Protein AF-Q4RJN2-F1 (afdb_monomer_lite)

Sequence (134 aa):
MLQTGDGAVCFSAAFLLAVVLTRRAPPAALLAAVLYVFAAMFRFPPVPPDQAARSNGAAGPDGVPVLMHDETLDRTTNGSGPVYKMAFAQPRRLDAGLRHRMRDKYGGEKVPTPQEAVEECLRHRLTTVFDVKG

Secondary structure (DSSP, 8-state):
---HHHHHHHHHHHHHHHHHHHSSHHHHHHHHHHHHHHHHHT-PPPPPHHHHTT---SB-TTS-B---SSSBSTTTSS--SBGGGS-TTTGGGSBSSTTSTTHHHHTTPBPPPHHHHHHHHHHTT----PPPP-

Structure (mmCIF, N/CA/C/O backbone):
data_AF-Q4RJN2-F1
#
_entry.id   AF-Q4RJN2-F1
#
loop_
_atom_site.group_PDB
_atom_site.id
_atom_site.type_symbol
_atom_site.label_atom_id
_atom_site.label_alt_id
_atom_site.label_comp_id
_atom_site.label_asym_id
_atom_site.label_entity_id
_atom_site.label_seq_id
_atom_site.pdbx_PDB_ins_code
_atom_site.Cartn_x
_atom_site.Cartn_y
_atom_site.Cartn_z
_atom_site.occupancy
_atom_site.B_iso_or_equiv
_atom_site.auth_seq_id
_atom_site.auth_comp_id
_atom_site.auth_asym_id
_atom_site.auth_atom_id
_atom_site.pdbx_PDB_model_num
ATOM 1 N N . MET A 1 1 ? 6.510 1.620 -20.134 1.00 41.22 1 MET A N 1
ATOM 2 C CA . MET A 1 1 ? 7.695 0.744 -20.008 1.00 41.22 1 MET A CA 1
ATOM 3 C C . MET A 1 1 ? 7.731 -0.141 -21.235 1.00 41.22 1 MET A C 1
ATOM 5 O O . MET A 1 1 ? 6.722 -0.785 -21.486 1.00 41.22 1 MET A O 1
ATOM 9 N N . LEU A 1 2 ? 8.816 -0.120 -22.019 1.00 38.81 2 LEU A N 1
ATOM 10 C CA . LEU A 1 2 ? 8.952 -1.024 -23.165 1.00 38.81 2 LEU A CA 1
ATOM 11 C C . LEU A 1 2 ? 8.852 -2.460 -22.647 1.00 38.81 2 LEU A C 1
ATOM 13 O O . LEU A 1 2 ? 9.637 -2.860 -21.782 1.00 38.81 2 LEU A O 1
ATOM 17 N N . GLN A 1 3 ? 7.859 -3.200 -23.138 1.00 40.81 3 GLN A N 1
ATOM 18 C CA . GLN A 1 3 ? 7.721 -4.623 -22.865 1.00 40.81 3 GLN A CA 1
ATOM 19 C C . GLN A 1 3 ? 9.029 -5.310 -23.277 1.00 40.81 3 GLN A C 1
ATOM 21 O O . GLN A 1 3 ? 9.728 -4.843 -24.173 1.00 40.81 3 GLN A O 1
ATOM 26 N N . THR A 1 4 ? 9.402 -6.404 -22.617 1.00 45.81 4 THR A N 1
ATOM 27 C CA . THR A 1 4 ? 10.705 -7.078 -22.778 1.00 45.81 4 THR A CA 1
ATOM 28 C C . THR A 1 4 ? 11.076 -7.378 -24.246 1.00 45.81 4 THR A C 1
ATOM 30 O O . THR A 1 4 ? 12.260 -7.462 -24.564 1.00 45.81 4 THR A O 1
ATOM 33 N N . GLY A 1 5 ? 10.085 -7.474 -25.145 1.00 51.38 5 GLY A N 1
ATOM 34 C CA . GLY A 1 5 ? 10.271 -7.553 -26.600 1.00 51.38 5 GLY A CA 1
ATOM 35 C C . GLY A 1 5 ? 10.447 -6.204 -27.316 1.00 51.38 5 GLY A C 1
ATOM 36 O O . GLY A 1 5 ? 11.285 -6.100 -28.208 1.00 51.38 5 GLY A O 1
ATOM 37 N N . ASP A 1 6 ? 9.739 -5.153 -26.901 1.00 56.28 6 ASP A N 1
ATOM 38 C CA . ASP A 1 6 ? 9.772 -3.832 -27.545 1.00 56.28 6 ASP A CA 1
ATOM 39 C C . ASP A 1 6 ? 11.155 -3.190 -27.446 1.00 56.28 6 ASP A C 1
ATOM 41 O O . ASP A 1 6 ? 11.629 -2.577 -28.399 1.00 56.28 6 ASP A O 1
ATOM 45 N N . GLY A 1 7 ? 11.837 -3.359 -26.305 1.00 57.62 7 GLY A N 1
ATOM 46 C CA . GLY A 1 7 ? 13.176 -2.806 -26.086 1.00 57.62 7 GLY A CA 1
ATOM 47 C C . GLY A 1 7 ? 14.164 -3.294 -27.135 1.00 57.62 7 GLY A C 1
ATOM 48 O O . GLY A 1 7 ? 14.785 -2.497 -27.835 1.00 57.62 7 GLY A O 1
ATOM 49 N N . ALA A 1 8 ? 14.263 -4.613 -27.288 1.00 59.81 8 ALA A N 1
ATOM 50 C CA . ALA A 1 8 ? 15.167 -5.240 -28.244 1.00 59.81 8 ALA A CA 1
ATOM 51 C C . ALA A 1 8 ? 14.841 -4.854 -29.698 1.00 59.81 8 ALA A C 1
ATOM 53 O O . ALA A 1 8 ? 15.758 -4.622 -30.488 1.00 59.81 8 ALA A O 1
ATOM 54 N N . VAL A 1 9 ? 13.554 -4.726 -30.043 1.00 67.31 9 VAL A N 1
ATOM 55 C CA . VAL A 1 9 ? 13.111 -4.320 -31.387 1.00 67.31 9 VAL A CA 1
ATOM 56 C C . VAL A 1 9 ? 13.462 -2.856 -31.666 1.00 67.31 9 VAL A C 1
ATOM 58 O O . VAL A 1 9 ? 14.026 -2.558 -32.718 1.00 67.31 9 VAL A O 1
ATOM 61 N N . CYS A 1 10 ? 13.225 -1.946 -30.716 1.00 64.31 10 CYS A N 1
ATOM 62 C CA . CYS A 1 10 ? 13.590 -0.535 -30.854 1.00 64.31 10 CYS A CA 1
ATOM 63 C C . CYS A 1 10 ? 15.108 -0.333 -30.974 1.00 64.31 10 CYS A C 1
ATOM 65 O O . CYS A 1 10 ? 15.554 0.456 -31.807 1.00 64.31 10 CYS A O 1
ATOM 67 N N . PHE A 1 11 ? 15.910 -1.075 -30.202 1.00 64.88 11 PHE A N 1
ATOM 68 C CA . PHE A 1 11 ? 17.372 -1.020 -30.311 1.00 64.88 11 PHE A CA 1
ATOM 69 C C . PHE A 1 11 ? 17.870 -1.580 -31.647 1.00 64.88 11 PHE A C 1
ATOM 71 O O . PHE A 1 11 ? 18.756 -0.990 -32.264 1.00 64.88 11 PHE A O 1
ATOM 78 N N . SER A 1 12 ? 17.261 -2.664 -32.132 1.00 68.06 12 SER A N 1
ATOM 79 C CA . SER A 1 12 ? 17.596 -3.253 -33.434 1.00 68.06 12 SER A CA 1
ATOM 80 C C . SER A 1 12 ? 17.255 -2.303 -34.587 1.00 68.06 12 SER A C 1
ATOM 82 O O . SER A 1 12 ? 18.066 -2.115 -35.492 1.00 68.06 12 SER A O 1
ATOM 84 N N . ALA A 1 13 ? 16.099 -1.635 -34.533 1.00 74.31 13 ALA A N 1
ATOM 85 C CA . ALA A 1 13 ? 15.696 -0.646 -35.531 1.00 74.31 13 ALA A CA 1
ATOM 86 C C . ALA A 1 13 ? 16.605 0.596 -35.524 1.00 74.31 13 ALA A C 1
ATOM 88 O O . ALA A 1 13 ? 17.021 1.055 -36.587 1.00 74.31 13 ALA A O 1
ATOM 89 N N . ALA A 1 14 ? 16.972 1.106 -34.342 1.00 71.88 14 ALA A N 1
ATOM 90 C CA . ALA A 1 14 ? 17.903 2.227 -34.211 1.00 71.88 14 ALA A CA 1
ATOM 91 C C . ALA A 1 14 ? 19.310 1.878 -34.731 1.00 71.88 14 ALA A C 1
ATOM 93 O 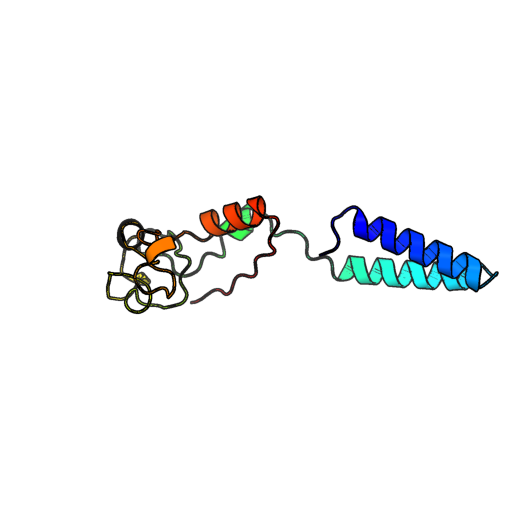O . ALA A 1 14 ? 19.942 2.696 -35.399 1.00 71.88 14 ALA A O 1
ATOM 94 N N . PHE A 1 15 ? 19.778 0.651 -34.484 1.00 67.31 15 PHE A N 1
ATOM 95 C CA . PHE A 1 15 ? 21.043 0.146 -35.016 1.00 67.31 15 PHE A CA 1
ATOM 96 C C . PHE A 1 15 ? 21.024 0.053 -36.547 1.00 67.31 15 PHE A C 1
ATOM 98 O O . PHE A 1 15 ? 21.932 0.567 -37.199 1.00 67.31 15 PHE A O 1
ATOM 105 N N . LEU A 1 16 ? 19.972 -0.528 -37.136 1.00 70.31 16 LEU A N 1
ATOM 106 C CA . LEU A 1 16 ? 19.830 -0.610 -38.593 1.00 70.31 16 LEU A CA 1
ATOM 107 C C . LEU A 1 16 ? 19.745 0.784 -39.235 1.00 70.31 16 LEU A C 1
ATOM 109 O O . LEU A 1 16 ? 20.413 1.029 -40.239 1.00 70.31 16 LEU A O 1
ATOM 113 N N . LEU A 1 17 ? 19.007 1.723 -38.632 1.00 71.19 17 LEU A N 1
ATOM 114 C CA . LEU A 1 17 ? 18.933 3.112 -39.096 1.00 71.19 17 LEU A CA 1
ATOM 115 C C . LEU A 1 17 ? 20.312 3.795 -39.055 1.00 71.19 17 LEU A C 1
ATOM 117 O O . LEU A 1 17 ? 20.710 4.448 -40.019 1.00 71.19 17 LEU A O 1
ATOM 121 N N . ALA A 1 18 ? 21.067 3.608 -37.969 1.00 64.44 18 ALA A N 1
ATOM 122 C CA . ALA A 1 18 ? 22.409 4.162 -37.821 1.00 64.44 18 ALA A CA 1
ATOM 123 C C . ALA A 1 18 ? 23.397 3.569 -38.841 1.00 64.44 18 ALA A C 1
ATOM 125 O O . ALA A 1 18 ? 24.200 4.312 -39.405 1.00 64.44 18 ALA A O 1
ATOM 126 N N . VAL A 1 19 ? 23.317 2.265 -39.134 1.00 65.00 19 VAL A N 1
ATOM 127 C CA . VAL A 1 19 ? 24.136 1.593 -40.163 1.00 65.00 19 VAL A CA 1
ATOM 128 C C . VAL A 1 19 ? 23.813 2.117 -41.567 1.00 65.00 19 VAL A C 1
ATOM 130 O O . VAL A 1 19 ? 24.731 2.412 -42.335 1.00 65.00 19 VAL A O 1
ATOM 133 N N . VAL A 1 20 ? 22.527 2.295 -41.890 1.00 70.94 20 VAL A N 1
ATOM 134 C CA . VAL A 1 20 ? 22.075 2.824 -43.189 1.00 70.94 20 VAL A CA 1
ATOM 135 C C . VAL A 1 20 ? 22.496 4.288 -43.382 1.00 70.94 20 VAL A C 1
ATOM 137 O O . VAL A 1 20 ? 22.946 4.656 -44.468 1.00 70.94 20 VAL A O 1
ATOM 140 N N . LEU A 1 21 ? 22.402 5.118 -42.336 1.00 64.44 21 LEU A N 1
ATOM 141 C CA . LEU A 1 21 ? 22.718 6.550 -42.409 1.00 64.44 21 LEU A CA 1
ATOM 142 C C . LEU A 1 21 ? 24.221 6.851 -42.421 1.00 64.44 21 LEU A C 1
ATOM 144 O O . LEU A 1 21 ? 24.653 7.774 -43.107 1.00 64.44 21 LEU A O 1
ATOM 148 N N . THR A 1 22 ? 25.036 6.097 -41.680 1.00 64.56 22 THR A N 1
ATOM 149 C CA . THR A 1 22 ? 26.461 6.436 -41.510 1.00 64.56 22 THR A CA 1
ATOM 150 C C . THR A 1 22 ? 27.371 5.865 -42.597 1.00 64.56 22 THR A C 1
ATOM 152 O O . THR A 1 22 ? 28.510 6.318 -42.718 1.00 64.56 22 THR A O 1
ATOM 155 N N . ARG A 1 23 ? 26.913 4.877 -43.388 1.00 61.19 23 ARG A N 1
ATOM 156 C CA . ARG A 1 23 ? 27.695 4.157 -44.426 1.00 61.19 23 ARG A CA 1
ATOM 157 C C . ARG A 1 23 ? 29.079 3.645 -43.965 1.00 61.19 23 ARG A C 1
ATOM 159 O O . ARG A 1 23 ? 29.892 3.230 -44.789 1.00 61.19 23 ARG A O 1
ATOM 166 N N . ARG A 1 24 ? 29.363 3.657 -42.657 1.00 60.12 24 ARG A N 1
ATOM 167 C CA . ARG A 1 24 ? 30.593 3.192 -42.006 1.00 60.12 24 ARG A CA 1
ATOM 168 C C . ARG A 1 24 ? 30.209 2.551 -40.674 1.00 60.12 24 ARG A C 1
ATOM 170 O O . ARG A 1 24 ? 29.739 3.223 -39.765 1.00 60.12 24 ARG A O 1
ATOM 177 N N . ALA A 1 25 ? 30.441 1.244 -40.574 1.00 58.03 25 ALA A N 1
ATOM 178 C CA . ALA A 1 25 ? 30.012 0.385 -39.469 1.00 58.03 25 ALA A CA 1
ATOM 179 C C . ALA A 1 25 ? 30.542 0.721 -38.047 1.00 58.03 25 ALA A C 1
ATOM 181 O O . ALA A 1 25 ? 29.787 0.507 -37.096 1.00 58.03 25 ALA A O 1
ATOM 182 N 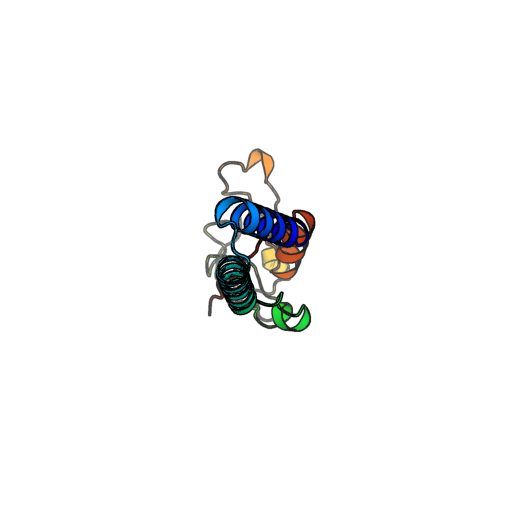N . PRO A 1 26 ? 31.779 1.229 -37.829 1.00 65.62 26 PRO A N 1
ATOM 183 C CA . PRO A 1 26 ? 32.335 1.286 -36.472 1.00 65.62 26 PRO A CA 1
ATOM 184 C C . PRO A 1 26 ? 31.679 2.290 -35.494 1.00 65.62 26 PRO A C 1
ATOM 186 O O . PRO A 1 26 ? 31.432 1.898 -34.353 1.00 65.62 26 PRO A O 1
ATOM 189 N N . PRO A 1 27 ? 31.339 3.546 -35.863 1.00 65.44 27 PRO A N 1
ATOM 190 C CA . PRO A 1 27 ? 30.751 4.492 -34.906 1.00 65.44 27 PRO A CA 1
ATOM 191 C C . PRO A 1 27 ? 29.295 4.164 -34.531 1.00 65.44 27 PRO A C 1
ATOM 193 O O . PRO A 1 27 ? 28.890 4.405 -33.396 1.00 65.44 27 PRO A O 1
ATOM 196 N N . ALA A 1 28 ? 28.517 3.569 -35.442 1.00 61.66 28 ALA A N 1
ATOM 197 C CA . ALA A 1 28 ? 27.138 3.154 -35.170 1.00 61.66 28 ALA A CA 1
ATOM 198 C C . ALA A 1 28 ? 27.072 1.981 -34.174 1.00 61.66 28 ALA A C 1
ATOM 200 O O . ALA A 1 28 ? 26.234 1.976 -33.271 1.00 61.66 28 ALA A O 1
ATOM 201 N N . ALA A 1 29 ? 27.994 1.021 -34.299 1.00 69.56 29 ALA A N 1
ATOM 202 C CA . ALA A 1 29 ? 28.112 -0.093 -33.363 1.00 69.56 29 ALA A CA 1
ATOM 203 C C . ALA A 1 29 ? 28.523 0.372 -31.960 1.00 69.56 29 ALA A C 1
ATOM 205 O O . ALA A 1 29 ? 27.964 -0.103 -30.973 1.00 69.56 29 ALA A O 1
ATOM 206 N N . LEU A 1 30 ? 29.440 1.344 -31.869 1.00 78.88 30 LEU A N 1
ATOM 207 C CA . LEU A 1 30 ? 29.857 1.911 -30.588 1.00 78.88 30 LEU A CA 1
ATOM 208 C C . LEU A 1 30 ? 28.701 2.637 -29.884 1.00 78.88 30 LEU A C 1
ATOM 210 O O . LEU A 1 30 ? 28.475 2.415 -28.698 1.00 78.88 30 LEU A O 1
ATOM 214 N N . LEU A 1 31 ? 27.928 3.452 -30.611 1.00 77.50 31 LEU A N 1
ATOM 215 C CA . LEU A 1 31 ? 26.776 4.158 -30.044 1.00 77.50 31 LEU A CA 1
ATOM 216 C C . LEU A 1 31 ? 25.697 3.184 -29.543 1.00 77.50 31 LEU A C 1
ATOM 218 O O . LEU A 1 31 ? 25.188 3.348 -28.436 1.00 77.50 31 LEU A O 1
ATOM 222 N N . ALA A 1 32 ? 25.378 2.149 -30.325 1.00 74.12 32 ALA A N 1
ATOM 223 C CA . ALA A 1 32 ? 24.412 1.128 -29.922 1.00 74.12 32 ALA A CA 1
ATOM 224 C C . ALA A 1 32 ? 24.888 0.339 -28.691 1.00 74.12 32 ALA A C 1
ATOM 226 O O . ALA A 1 32 ? 24.099 0.107 -27.776 1.00 74.12 32 ALA A O 1
ATOM 227 N N . ALA A 1 33 ? 26.177 -0.012 -28.627 1.00 78.81 33 ALA A N 1
ATOM 228 C CA . ALA A 1 33 ? 26.762 -0.676 -27.465 1.00 78.81 33 ALA A CA 1
ATOM 229 C C . ALA A 1 33 ? 26.680 0.201 -26.204 1.00 78.81 33 ALA A C 1
ATOM 231 O O . ALA A 1 33 ? 26.263 -0.281 -25.152 1.00 78.81 33 ALA A O 1
ATOM 232 N N . VAL A 1 34 ? 27.000 1.496 -26.311 1.00 82.56 34 VAL A N 1
ATOM 233 C CA . VAL A 1 34 ? 26.912 2.446 -25.188 1.00 82.56 34 VAL A CA 1
ATOM 234 C C . VAL A 1 34 ? 25.472 2.594 -24.697 1.00 82.56 34 VAL A C 1
ATOM 236 O O . VAL A 1 34 ? 25.228 2.505 -23.495 1.00 82.56 34 VAL A O 1
ATOM 239 N N . LEU A 1 35 ? 24.504 2.757 -25.604 1.00 79.62 35 LEU A N 1
ATOM 240 C CA . LEU A 1 35 ? 23.087 2.861 -25.240 1.00 79.62 35 LEU A CA 1
ATOM 241 C C . LEU A 1 35 ? 22.559 1.575 -24.592 1.00 79.62 35 LEU A C 1
ATOM 243 O O . LEU A 1 35 ? 21.775 1.642 -23.646 1.00 79.62 35 LEU A O 1
ATOM 247 N N . TYR A 1 36 ? 23.011 0.411 -25.060 1.00 78.94 36 TYR A N 1
ATOM 248 C CA . TYR A 1 36 ? 22.619 -0.877 -24.496 1.00 78.94 36 TYR A CA 1
ATOM 249 C C . TYR A 1 36 ? 23.186 -1.084 -23.086 1.00 78.94 36 TYR A C 1
ATOM 251 O O . TYR A 1 36 ? 22.454 -1.489 -22.183 1.00 78.94 36 TYR A O 1
ATOM 259 N N . VAL A 1 37 ? 24.465 -0.756 -22.871 1.00 80.25 37 VAL A N 1
ATOM 260 C CA . VAL A 1 37 ? 25.107 -0.809 -21.545 1.00 80.25 37 VAL A CA 1
ATOM 261 C C . VAL A 1 37 ? 24.451 0.183 -20.588 1.00 80.25 37 VAL A C 1
ATOM 263 O O . VAL A 1 37 ? 24.146 -0.177 -19.455 1.00 80.25 37 VAL A O 1
ATOM 266 N N . PHE A 1 38 ? 24.160 1.400 -21.051 1.00 78.69 38 PHE A N 1
ATOM 267 C CA . PHE A 1 38 ? 23.451 2.404 -20.262 1.00 78.69 38 PHE A CA 1
ATOM 268 C C . PHE A 1 38 ? 22.069 1.894 -19.833 1.00 78.69 38 PHE A C 1
ATOM 270 O O . PHE A 1 38 ? 21.758 1.881 -18.646 1.00 78.69 38 PHE A O 1
ATOM 277 N N . ALA A 1 39 ? 21.265 1.371 -20.763 1.00 74.88 39 ALA A N 1
ATOM 278 C CA . ALA A 1 39 ? 19.957 0.803 -20.439 1.00 74.88 39 ALA A CA 1
ATOM 279 C C . ALA A 1 39 ? 20.050 -0.410 -19.496 1.00 74.88 39 ALA A C 1
ATOM 281 O O . ALA A 1 39 ? 19.200 -0.571 -18.625 1.00 74.88 39 ALA A O 1
ATOM 282 N N . ALA A 1 40 ? 21.081 -1.249 -19.639 1.00 74.38 40 ALA A N 1
ATOM 283 C CA . ALA A 1 40 ? 21.326 -2.378 -18.747 1.00 74.38 40 ALA A CA 1
ATOM 284 C C . ALA A 1 40 ? 21.739 -1.939 -17.332 1.00 74.38 40 ALA A C 1
ATOM 286 O O . ALA A 1 40 ? 21.333 -2.579 -16.369 1.00 74.38 40 ALA A O 1
ATOM 287 N N . MET A 1 41 ? 22.486 -0.841 -17.195 1.00 75.50 41 MET A N 1
ATOM 288 C CA . MET A 1 41 ? 22.910 -0.304 -15.898 1.00 75.50 41 MET A CA 1
ATOM 289 C C . MET A 1 41 ? 21.735 0.258 -15.083 1.00 75.50 41 MET A C 1
ATOM 291 O O . MET A 1 41 ? 21.719 0.130 -13.864 1.00 75.50 41 MET A O 1
ATOM 295 N N . PHE A 1 42 ? 20.723 0.823 -15.750 1.00 69.31 42 PHE A N 1
ATOM 296 C CA . PHE A 1 42 ? 19.488 1.303 -15.111 1.00 69.31 42 PHE A CA 1
ATOM 297 C C . PHE A 1 42 ? 18.369 0.249 -15.071 1.00 69.31 42 PHE A C 1
ATOM 299 O O . PHE A 1 42 ? 17.212 0.577 -14.789 1.00 69.31 42 PHE A O 1
ATOM 306 N N . ARG A 1 43 ? 18.679 -1.031 -15.333 1.00 61.75 43 ARG A N 1
ATOM 307 C CA . ARG A 1 43 ? 17.737 -2.123 -15.069 1.00 61.75 43 ARG A CA 1
ATOM 308 C C . ARG A 1 43 ? 17.705 -2.401 -13.576 1.00 61.75 43 ARG A C 1
ATOM 310 O O . ARG A 1 43 ? 18.571 -3.082 -13.039 1.00 61.75 43 ARG A O 1
ATOM 317 N N . PHE A 1 44 ? 16.652 -1.932 -12.926 1.00 55.62 44 PHE A N 1
ATOM 318 C CA . PHE A 1 44 ? 16.294 -2.436 -11.612 1.00 55.62 44 PHE A CA 1
ATOM 319 C C . PHE A 1 44 ? 15.789 -3.877 -11.776 1.00 55.62 44 PHE A C 1
ATOM 321 O O . PHE A 1 44 ? 14.823 -4.088 -12.520 1.00 55.62 44 PHE A O 1
ATOM 328 N N . PRO A 1 45 ? 16.440 -4.883 -11.160 1.00 59.31 45 PRO A N 1
ATOM 329 C CA . PRO A 1 45 ? 15.876 -6.221 -11.127 1.00 59.31 45 PRO A CA 1
ATOM 330 C C . PRO A 1 45 ? 14.504 -6.147 -10.440 1.00 59.31 45 PRO A C 1
ATOM 332 O O . PRO A 1 45 ? 14.352 -5.388 -9.478 1.00 59.31 45 PRO A O 1
ATOM 335 N N . PRO A 1 46 ? 13.491 -6.887 -10.926 1.00 56.81 46 PRO A N 1
ATOM 336 C CA . PRO A 1 46 ? 12.226 -6.978 -10.213 1.00 56.81 46 PRO A CA 1
ATOM 337 C C . PRO A 1 46 ? 12.516 -7.466 -8.792 1.00 56.81 46 PRO A C 1
ATOM 339 O O . PRO A 1 46 ? 13.263 -8.430 -8.610 1.00 56.81 46 PRO A O 1
ATOM 342 N N . VAL A 1 47 ? 11.981 -6.752 -7.798 1.00 55.53 47 VAL A N 1
ATOM 343 C CA . VAL A 1 47 ? 12.215 -7.057 -6.383 1.00 55.53 47 VAL A CA 1
ATOM 344 C C . VAL A 1 47 ? 11.831 -8.519 -6.134 1.00 55.53 47 VAL A C 1
ATOM 346 O O . VAL A 1 47 ? 10.719 -8.913 -6.502 1.00 55.53 47 VAL A O 1
ATOM 349 N N . PRO A 1 48 ? 12.728 -9.332 -5.546 1.00 58.56 48 PRO A N 1
ATOM 350 C CA . PRO A 1 48 ? 12.425 -10.712 -5.206 1.00 58.56 48 PRO A CA 1
ATOM 351 C C . PRO A 1 48 ? 11.143 -10.799 -4.356 1.00 58.56 48 PRO A C 1
ATOM 353 O O . PRO A 1 48 ? 10.966 -9.986 -3.441 1.00 58.56 48 PRO A O 1
ATOM 356 N N . PRO A 1 49 ? 10.225 -11.742 -4.638 1.00 52.44 49 PRO A N 1
ATOM 357 C CA . PRO A 1 49 ? 8.928 -11.816 -3.957 1.00 52.44 49 PRO A CA 1
ATOM 358 C C . PRO A 1 49 ? 9.050 -11.994 -2.433 1.00 52.44 49 PRO A C 1
ATOM 360 O O . PRO A 1 49 ? 8.190 -11.540 -1.682 1.00 52.44 49 PRO A O 1
ATOM 363 N N . ASP A 1 50 ? 10.148 -12.581 -1.959 1.00 51.34 50 ASP A N 1
ATOM 364 C CA . ASP A 1 50 ? 10.500 -12.721 -0.545 1.00 51.34 50 ASP A CA 1
ATOM 365 C C . ASP A 1 50 ? 10.937 -11.400 0.118 1.00 51.34 50 ASP A C 1
ATOM 367 O O . ASP A 1 50 ? 10.710 -11.206 1.315 1.00 51.34 50 ASP A O 1
ATOM 371 N N . GLN A 1 51 ? 11.526 -10.468 -0.639 1.00 48.31 51 GLN A N 1
ATOM 372 C CA . GLN A 1 51 ? 11.892 -9.132 -0.152 1.00 48.31 51 GLN A CA 1
ATOM 373 C C . GLN A 1 51 ? 10.716 -8.155 -0.190 1.00 48.31 51 GLN A C 1
ATOM 375 O O . GLN A 1 51 ? 10.559 -7.370 0.745 1.00 48.31 51 GLN A O 1
ATOM 380 N N . ALA A 1 52 ? 9.854 -8.245 -1.208 1.00 49.16 52 ALA A N 1
ATOM 381 C CA . ALA A 1 52 ? 8.639 -7.430 -1.301 1.00 49.16 52 ALA A CA 1
ATOM 382 C C . ALA A 1 52 ? 7.684 -7.670 -0.115 1.00 49.16 52 ALA A C 1
ATOM 384 O O . ALA A 1 52 ? 6.996 -6.756 0.330 1.00 49.16 52 ALA A O 1
ATOM 385 N N . ALA A 1 53 ? 7.683 -8.883 0.447 1.00 47.00 53 ALA A N 1
ATOM 386 C CA . ALA A 1 53 ? 6.893 -9.219 1.628 1.00 47.00 53 ALA A CA 1
ATOM 387 C C . ALA A 1 53 ? 7.475 -8.674 2.951 1.00 47.00 53 ALA A C 1
ATOM 389 O O . ALA A 1 53 ? 6.747 -8.577 3.941 1.00 47.00 53 ALA A O 1
ATOM 390 N N . ARG A 1 54 ? 8.771 -8.326 2.999 1.00 47.25 54 ARG A N 1
ATOM 391 C CA . ARG A 1 54 ? 9.462 -7.875 4.223 1.00 47.25 54 ARG A CA 1
ATOM 392 C C . ARG A 1 54 ? 9.434 -6.361 4.430 1.00 47.25 54 ARG A C 1
ATOM 394 O O . ARG A 1 54 ? 9.514 -5.924 5.572 1.00 47.25 54 ARG A O 1
ATOM 401 N N . SER A 1 55 ? 9.302 -5.556 3.375 1.00 44.62 55 SER A N 1
ATOM 402 C CA . SER A 1 55 ? 9.330 -4.078 3.437 1.00 44.62 55 SER A CA 1
ATOM 403 C C . SER A 1 55 ? 8.015 -3.440 3.907 1.00 44.62 55 SER A C 1
ATOM 405 O O . SER A 1 55 ? 7.673 -2.318 3.543 1.00 44.62 55 SER A O 1
ATOM 407 N N . ASN A 1 56 ? 7.232 -4.188 4.665 1.00 50.88 56 ASN A N 1
ATOM 408 C CA . ASN A 1 56 ? 5.818 -3.963 4.854 1.00 50.88 56 ASN A CA 1
ATOM 409 C C . ASN A 1 56 ? 5.582 -3.052 6.076 1.00 50.88 56 ASN A C 1
ATOM 411 O O . ASN A 1 56 ? 5.540 -3.508 7.216 1.00 50.88 56 ASN A O 1
ATOM 415 N N . GLY A 1 57 ? 5.506 -1.743 5.809 1.00 51.47 57 GLY A N 1
ATOM 416 C CA . GLY A 1 57 ? 5.230 -0.682 6.784 1.00 51.47 57 GLY A CA 1
ATOM 417 C C . GLY A 1 57 ? 3.790 -0.687 7.311 1.00 51.47 57 GLY A C 1
ATOM 418 O O . GLY A 1 57 ? 2.875 -1.186 6.657 1.00 51.47 57 GLY A O 1
ATOM 419 N N . ALA A 1 58 ? 3.636 -0.130 8.518 1.00 51.88 58 ALA A N 1
ATOM 420 C CA . ALA A 1 58 ? 2.437 -0.124 9.363 1.00 51.88 58 ALA A CA 1
ATOM 421 C C . ALA A 1 58 ? 1.841 -1.521 9.618 1.00 51.88 58 ALA A C 1
ATOM 423 O O . ALA A 1 58 ? 0.723 -1.838 9.210 1.00 51.88 58 ALA A O 1
ATOM 424 N N . ALA A 1 59 ? 2.605 -2.359 10.319 1.00 53.59 59 ALA A N 1
ATOM 425 C CA . ALA A 1 59 ? 2.097 -3.599 10.882 1.00 53.59 59 ALA A CA 1
ATOM 426 C C . ALA A 1 59 ? 1.199 -3.279 12.091 1.00 53.59 59 ALA A C 1
ATOM 428 O O . ALA A 1 59 ? 1.616 -2.560 13.003 1.00 53.59 59 ALA A O 1
ATOM 429 N N . GLY A 1 60 ? -0.027 -3.805 12.112 1.00 56.25 60 GLY A N 1
ATOM 430 C CA . GLY A 1 60 ? -0.818 -3.864 13.344 1.00 56.25 60 GLY A CA 1
ATOM 431 C C . GLY A 1 60 ? -0.122 -4.729 14.412 1.00 56.25 60 GLY A C 1
ATOM 432 O O . GLY A 1 60 ? 0.929 -5.319 14.149 1.00 56.25 60 GLY A O 1
ATOM 433 N N . PRO A 1 61 ? -0.694 -4.884 15.620 1.00 61.41 61 PRO A N 1
ATOM 434 C CA . PRO A 1 61 ? -0.148 -5.751 16.673 1.00 61.41 61 PRO A CA 1
ATOM 435 C C . PRO A 1 61 ? 0.079 -7.207 16.229 1.00 61.41 61 PRO A C 1
ATOM 437 O O . PRO A 1 61 ? 0.851 -7.931 16.849 1.00 61.41 61 PRO A O 1
ATOM 440 N N . ASP A 1 62 ? -0.609 -7.639 15.170 1.00 74.19 62 ASP A N 1
ATOM 441 C CA . ASP A 1 62 ? -0.528 -8.954 14.535 1.00 74.19 62 ASP A CA 1
ATOM 442 C C . ASP A 1 62 ? 0.549 -9.055 13.437 1.00 74.19 62 ASP A C 1
ATOM 444 O O . ASP A 1 62 ? 0.697 -10.107 12.818 1.00 74.19 62 ASP A O 1
ATOM 448 N N . GLY A 1 63 ? 1.323 -7.991 13.195 1.00 75.56 63 GLY A N 1
ATOM 449 C CA . GLY A 1 63 ? 2.416 -7.984 12.221 1.00 75.56 63 GLY A CA 1
ATOM 450 C C . GLY A 1 63 ? 1.952 -7.948 10.762 1.00 75.56 63 GLY A C 1
ATOM 451 O O . GLY A 1 63 ? 2.780 -8.061 9.858 1.00 75.56 63 GLY A O 1
ATOM 452 N N . VAL A 1 64 ? 0.648 -7.786 10.517 1.00 83.12 64 VAL A N 1
ATOM 453 C CA . VAL A 1 64 ? 0.096 -7.716 9.165 1.00 83.12 64 VAL A CA 1
ATOM 454 C C . VAL A 1 64 ? 0.107 -6.260 8.690 1.00 83.12 64 VAL A C 1
ATOM 456 O O . VAL A 1 64 ? -0.500 -5.402 9.337 1.00 83.12 64 VAL A O 1
ATOM 459 N N . PRO A 1 65 ? 0.787 -5.959 7.576 1.00 84.81 65 PRO A N 1
ATOM 460 C CA . PRO A 1 65 ? 0.876 -4.613 7.030 1.00 84.81 65 PRO A CA 1
ATOM 461 C C . PRO A 1 65 ? -0.410 -4.174 6.344 1.00 84.81 65 PRO A C 1
ATOM 463 O O . PRO A 1 65 ? -1.102 -4.962 5.689 1.00 84.81 65 PRO A O 1
ATOM 466 N N . VAL A 1 66 ? -0.676 -2.877 6.427 1.00 88.69 66 VAL A N 1
ATOM 467 C CA . VAL A 1 66 ? -1.863 -2.252 5.849 1.00 88.69 66 VAL A CA 1
ATOM 468 C C . VAL A 1 66 ? -1.444 -1.260 4.778 1.00 88.69 66 VAL A C 1
ATOM 470 O O . VAL A 1 66 ? -0.633 -0.373 5.032 1.00 88.69 66 VAL A O 1
ATOM 473 N N . LEU A 1 67 ? -2.014 -1.372 3.575 1.00 91.12 67 LEU A N 1
ATOM 474 C CA . LEU A 1 67 ? -1.787 -0.371 2.539 1.00 91.12 67 LEU A CA 1
ATOM 475 C C . LEU A 1 67 ? -2.701 0.831 2.796 1.00 91.12 67 LEU A C 1
ATOM 477 O O . LEU A 1 67 ? -3.858 0.862 2.375 1.00 91.12 67 LEU A O 1
ATOM 481 N N . MET A 1 68 ? -2.171 1.825 3.503 1.00 89.31 68 MET A N 1
ATOM 482 C CA . MET A 1 68 ? -2.898 3.039 3.847 1.00 89.31 68 MET A CA 1
ATOM 483 C C . MET A 1 68 ? -1.970 4.248 3.861 1.00 89.31 68 MET A C 1
ATOM 485 O O . MET A 1 68 ? -0.822 4.166 4.284 1.00 89.31 68 MET A O 1
ATOM 489 N N . HIS A 1 69 ? -2.478 5.386 3.389 1.00 89.75 69 HIS A N 1
ATOM 490 C CA . HIS A 1 69 ? -1.712 6.626 3.433 1.00 89.75 69 HIS A CA 1
ATOM 491 C C . HIS A 1 69 ? -1.703 7.239 4.837 1.00 89.75 69 HIS A C 1
ATOM 493 O O . HIS A 1 69 ? -0.670 7.715 5.288 1.00 89.75 69 HIS A O 1
ATOM 499 N N . ASP A 1 70 ? -2.840 7.299 5.515 1.00 90.69 70 ASP A N 1
ATOM 500 C CA . ASP A 1 70 ? -2.927 7.992 6.799 1.00 90.69 70 ASP A CA 1
ATOM 501 C C . ASP A 1 70 ? -2.588 7.053 7.955 1.00 90.69 70 ASP A C 1
ATOM 503 O O . ASP A 1 70 ? -2.823 5.850 7.880 1.00 90.69 70 ASP A O 1
ATOM 507 N N . GLU A 1 71 ? -2.098 7.618 9.056 1.00 89.81 71 GLU A N 1
ATOM 508 C CA . GLU A 1 71 ? -1.880 6.872 10.301 1.00 89.81 71 GLU A CA 1
ATOM 509 C C . GLU A 1 71 ? -3.194 6.486 10.992 1.00 89.81 71 GLU A C 1
ATOM 511 O O . GLU A 1 71 ? -3.210 5.610 11.862 1.00 89.81 71 GLU A O 1
ATOM 516 N N . THR A 1 72 ? -4.300 7.142 10.624 1.00 92.81 72 THR A N 1
ATOM 517 C CA . THR A 1 72 ? -5.629 6.895 11.178 1.00 92.81 72 THR A CA 1
ATOM 518 C C . THR A 1 72 ? -6.652 6.546 10.103 1.00 92.81 72 THR A C 1
ATOM 520 O O . THR A 1 72 ? -6.523 6.876 8.923 1.00 92.81 72 THR A O 1
ATOM 523 N N . LEU A 1 73 ? -7.712 5.870 10.536 1.00 93.06 73 LEU A N 1
ATOM 524 C CA . LEU A 1 73 ? -8.792 5.388 9.677 1.00 93.06 73 LEU A CA 1
ATOM 525 C C . LEU A 1 73 ? -9.765 6.492 9.231 1.00 93.06 73 LEU A C 1
ATOM 527 O O . LEU A 1 73 ? -10.536 6.303 8.285 1.00 93.06 73 LEU A O 1
ATOM 531 N N . ASP A 1 74 ? -9.712 7.646 9.895 1.00 94.00 74 ASP A N 1
ATOM 532 C CA . ASP A 1 74 ? -10.763 8.656 9.880 1.00 94.00 74 ASP A CA 1
ATOM 533 C C . ASP A 1 74 ? -11.009 9.267 8.504 1.00 94.00 74 ASP A C 1
ATOM 535 O O . ASP A 1 74 ? -12.155 9.529 8.168 1.00 94.00 74 ASP A O 1
ATOM 539 N N . ARG A 1 75 ? -9.983 9.534 7.687 1.00 92.50 75 ARG A N 1
ATOM 540 C CA . ARG A 1 75 ? -10.188 10.294 6.438 1.00 92.50 75 ARG A CA 1
ATOM 541 C C . ARG A 1 75 ? -10.827 9.475 5.323 1.00 92.50 75 ARG A C 1
ATOM 543 O O . ARG A 1 75 ? -11.550 10.042 4.506 1.00 92.50 75 ARG A O 1
ATOM 550 N N . THR A 1 76 ? -10.528 8.183 5.240 1.00 92.50 76 THR A N 1
ATOM 551 C CA . THR A 1 76 ? -10.854 7.355 4.064 1.00 92.50 76 THR A CA 1
ATOM 552 C C . THR A 1 76 ? -11.872 6.267 4.358 1.00 92.50 76 THR A C 1
ATOM 554 O O . THR A 1 76 ? -12.531 5.813 3.429 1.00 92.50 76 THR A O 1
ATOM 557 N N . THR A 1 77 ? -12.063 5.902 5.626 1.00 94.12 77 THR A N 1
ATOM 558 C CA . THR A 1 77 ? -12.938 4.789 5.999 1.00 94.12 77 THR A CA 1
ATOM 559 C C . THR A 1 77 ? -14.157 5.231 6.814 1.00 94.12 77 THR A C 1
ATOM 561 O O . THR A 1 77 ? -14.361 6.415 7.110 1.00 94.12 77 THR A O 1
ATOM 564 N N . ASN A 1 78 ? -14.994 4.263 7.181 1.00 93.62 78 ASN A N 1
ATOM 565 C CA . ASN A 1 78 ? -16.059 4.413 8.172 1.00 93.62 78 ASN A CA 1
ATOM 566 C C . ASN A 1 78 ? -15.615 4.118 9.618 1.00 93.62 78 ASN A C 1
ATOM 568 O O . ASN A 1 78 ? -16.456 4.123 10.514 1.00 93.62 78 ASN A O 1
ATOM 572 N N . GLY A 1 79 ? -14.327 3.854 9.850 1.00 92.81 79 GLY A N 1
ATOM 573 C CA . GLY A 1 79 ? -13.737 3.720 11.181 1.00 92.81 79 GLY A CA 1
ATOM 574 C C . GLY A 1 79 ? -13.008 4.985 11.637 1.00 92.81 79 GLY A C 1
ATOM 575 O O . GLY A 1 79 ? -12.880 5.956 10.891 1.00 92.81 79 GLY A O 1
ATOM 576 N N . SER A 1 80 ? -12.497 4.937 12.866 1.00 94.19 80 SER A N 1
ATOM 577 C CA . SER A 1 80 ? -11.749 6.028 13.495 1.00 94.19 80 SER A CA 1
ATOM 578 C C . SER A 1 80 ? -10.586 5.500 14.319 1.00 94.19 80 SER A C 1
ATOM 580 O O . SER A 1 80 ? -10.663 4.406 14.880 1.00 94.19 80 SER A O 1
ATOM 582 N N . GLY A 1 81 ? -9.538 6.313 14.444 1.00 93.06 81 GLY A N 1
ATOM 583 C CA . GLY A 1 81 ? -8.400 6.031 15.312 1.00 93.06 81 GLY A CA 1
ATOM 584 C C . GLY A 1 81 ? -7.180 5.440 14.596 1.00 93.06 81 GLY A C 1
ATOM 585 O O . GLY A 1 81 ? -7.214 5.201 13.386 1.00 93.06 81 GLY A O 1
ATOM 586 N N . PRO A 1 82 ? -6.075 5.256 15.340 1.00 91.00 82 PRO A N 1
ATOM 587 C CA . PRO A 1 82 ? -4.776 4.896 14.782 1.00 91.00 82 PRO A CA 1
ATOM 588 C C . PRO A 1 82 ? -4.710 3.439 14.319 1.00 91.00 82 PRO A C 1
ATOM 590 O O . PRO A 1 82 ? -5.006 2.522 15.087 1.00 91.00 82 PRO A O 1
ATOM 593 N N . VAL A 1 83 ? -4.227 3.232 13.093 1.00 89.25 83 VAL A N 1
ATOM 594 C CA . VAL A 1 83 ? -4.103 1.913 12.453 1.00 89.25 83 VAL A CA 1
ATOM 595 C C . VAL A 1 83 ? -3.136 1.011 13.222 1.00 89.25 83 VAL A C 1
ATOM 597 O O . VAL A 1 83 ? -3.450 -0.148 13.476 1.00 89.25 83 VAL A O 1
ATOM 600 N N . TYR A 1 84 ? -2.006 1.551 13.693 1.00 84.94 84 TYR A N 1
ATOM 601 C CA . TYR A 1 84 ? -0.969 0.787 14.406 1.00 84.94 84 TYR A CA 1
ATOM 602 C C . TYR A 1 84 ? -1.431 0.190 15.749 1.00 84.94 84 TYR A C 1
ATOM 604 O O . TYR A 1 84 ? -0.758 -0.673 16.308 1.00 84.94 84 TYR A O 1
ATOM 612 N N . LYS A 1 85 ? -2.572 0.637 16.297 1.00 87.19 85 LYS A N 1
ATOM 613 C CA . LYS A 1 85 ? -3.147 0.081 17.536 1.00 87.19 85 LYS A CA 1
ATOM 614 C C . LYS A 1 85 ? -4.159 -1.039 17.284 1.00 87.19 85 LYS A C 1
ATOM 616 O O . LYS A 1 85 ? -4.695 -1.583 18.247 1.00 87.19 85 LYS A O 1
ATOM 621 N N . MET A 1 86 ? -4.454 -1.367 16.027 1.00 85.81 86 MET A N 1
ATOM 622 C CA . MET A 1 86 ? -5.517 -2.298 15.652 1.00 85.81 86 MET A CA 1
ATOM 623 C C . MET A 1 86 ? -4.955 -3.532 14.954 1.00 85.81 86 MET A C 1
ATOM 625 O O . MET A 1 86 ? -4.088 -3.421 14.094 1.00 85.81 86 MET A O 1
ATOM 629 N N . ALA A 1 87 ? -5.480 -4.712 15.290 1.00 89.12 87 ALA A N 1
ATOM 630 C CA . ALA A 1 87 ? -5.223 -5.922 14.509 1.00 89.12 87 ALA A CA 1
ATOM 631 C C . ALA A 1 87 ? -5.842 -5.775 13.113 1.00 89.12 87 ALA A C 1
ATOM 633 O O . ALA A 1 87 ? -6.952 -5.248 12.995 1.00 89.12 87 ALA A O 1
ATOM 634 N N . PHE A 1 88 ? -5.187 -6.285 12.070 1.00 88.56 88 PHE A N 1
ATOM 635 C CA . PHE A 1 88 ? -5.603 -6.108 10.674 1.00 88.56 88 PHE A CA 1
ATOM 636 C C . PHE A 1 88 ? -7.039 -6.575 10.387 1.00 88.56 88 PHE A C 1
ATOM 638 O O . PHE A 1 88 ? -7.747 -5.992 9.560 1.00 88.56 88 PHE A O 1
ATOM 645 N N . ALA A 1 89 ? -7.524 -7.573 11.129 1.00 89.38 89 ALA A N 1
ATOM 646 C CA . ALA 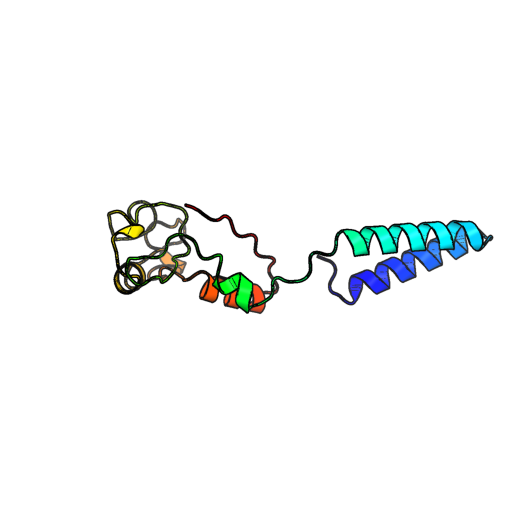A 1 89 ? -8.908 -8.036 11.048 1.00 89.38 89 ALA A CA 1
ATOM 647 C C . ALA A 1 89 ? -9.954 -6.927 11.299 1.00 89.38 89 ALA A C 1
ATOM 649 O O . ALA A 1 89 ? -11.096 -7.071 10.860 1.00 89.38 89 ALA A O 1
ATOM 650 N N . GLN A 1 90 ? -9.589 -5.846 12.000 1.00 90.81 90 GLN A N 1
ATOM 651 C CA . GLN A 1 90 ? -10.458 -4.694 12.245 1.00 90.81 90 GLN A CA 1
ATOM 652 C C . GLN A 1 90 ? -10.540 -3.771 11.012 1.00 90.81 90 GLN A C 1
ATOM 654 O O . GLN A 1 90 ? -11.640 -3.686 10.457 1.00 90.81 90 GLN A O 1
ATOM 659 N N . PRO A 1 91 ? -9.443 -3.161 10.496 1.00 91.31 91 PRO A N 1
ATOM 660 C CA . PRO A 1 91 ? -9.481 -2.389 9.251 1.00 91.31 91 PRO A CA 1
ATOM 661 C C . PRO A 1 91 ? -10.081 -3.146 8.065 1.00 91.31 91 PRO A C 1
ATOM 663 O O . PRO A 1 91 ? -10.789 -2.559 7.252 1.00 91.31 91 PRO A O 1
ATOM 666 N N . ARG A 1 92 ? -9.870 -4.466 7.982 1.00 93.19 92 ARG A N 1
ATOM 667 C CA . ARG A 1 92 ? -10.379 -5.303 6.883 1.00 93.19 92 ARG A CA 1
ATOM 668 C C . ARG A 1 92 ? -11.910 -5.338 6.768 1.00 93.19 92 ARG A C 1
ATOM 670 O O . ARG A 1 92 ? -12.431 -5.715 5.719 1.00 93.19 92 ARG A O 1
ATOM 677 N N . ARG A 1 93 ? -12.635 -4.985 7.836 1.00 93.62 93 ARG A N 1
ATOM 678 C CA . ARG A 1 93 ? -14.109 -4.926 7.869 1.00 93.62 93 ARG A CA 1
ATOM 679 C C . ARG A 1 93 ? -14.666 -3.553 7.495 1.00 93.62 93 ARG A C 1
ATOM 681 O O . ARG A 1 93 ? -15.882 -3.407 7.409 1.00 93.62 93 ARG A O 1
ATOM 688 N N . LEU A 1 94 ? -13.799 -2.559 7.334 1.00 94.75 94 LEU A N 1
ATOM 689 C CA . LEU A 1 94 ? -14.186 -1.186 7.049 1.00 94.75 94 LEU A CA 1
ATOM 690 C C . LEU A 1 94 ? -14.342 -0.960 5.549 1.00 94.75 94 LEU A C 1
ATOM 692 O O . LEU A 1 94 ? -13.719 -1.642 4.735 1.00 94.75 94 LEU A O 1
ATOM 696 N N . ASP A 1 95 ? -15.158 0.035 5.221 1.00 95.00 95 ASP A N 1
ATOM 697 C CA . ASP A 1 95 ? -15.359 0.511 3.857 1.00 95.00 95 ASP A CA 1
ATOM 698 C C . ASP A 1 95 ? -14.391 1.665 3.576 1.00 95.00 95 ASP A C 1
ATOM 700 O O . ASP A 1 95 ? -14.595 2.783 4.052 1.00 95.00 95 ASP A O 1
ATOM 704 N N . ALA A 1 96 ? -13.337 1.381 2.814 1.00 94.25 96 ALA A N 1
ATOM 705 C CA . ALA A 1 96 ? -12.325 2.335 2.365 1.00 94.25 96 ALA A CA 1
ATOM 706 C C . ALA A 1 96 ? -12.774 3.189 1.164 1.00 94.25 96 ALA A C 1
ATOM 708 O O . ALA A 1 96 ? -12.110 4.165 0.810 1.00 94.25 96 ALA A O 1
ATOM 709 N N . GLY A 1 97 ? -13.894 2.837 0.528 1.00 91.94 97 GLY A N 1
ATOM 710 C CA . GLY A 1 97 ? -14.489 3.574 -0.583 1.00 91.94 97 GLY A CA 1
ATOM 711 C C . GLY A 1 97 ? -15.564 4.576 -0.157 1.00 91.94 97 GLY A C 1
ATOM 712 O O . GLY A 1 97 ? -15.925 5.450 -0.950 1.00 91.94 97 GLY A O 1
ATOM 713 N N . LEU A 1 98 ? -16.041 4.514 1.092 1.00 89.44 98 LEU A N 1
ATOM 714 C CA . LEU A 1 98 ? -17.179 5.304 1.580 1.00 89.44 98 LEU A CA 1
ATOM 715 C C . LEU A 1 98 ? -17.028 6.814 1.330 1.00 89.44 98 LEU A C 1
ATOM 717 O O . LEU A 1 98 ? -17.985 7.499 0.958 1.00 89.44 98 LEU A O 1
ATOM 721 N N . ARG A 1 99 ? -15.820 7.344 1.550 1.00 89.81 99 ARG A N 1
ATOM 722 C CA . ARG A 1 99 ? -15.510 8.781 1.440 1.00 89.81 99 ARG A CA 1
ATOM 723 C C . ARG A 1 99 ? -14.919 9.165 0.081 1.00 89.81 99 ARG A C 1
ATOM 725 O O . ARG A 1 99 ? -14.491 10.302 -0.113 1.00 89.81 99 ARG A O 1
ATOM 732 N N . HIS A 1 100 ? -14.893 8.236 -0.870 1.00 91.62 100 HIS A N 1
ATOM 733 C CA . HIS A 1 100 ? -14.392 8.475 -2.213 1.00 91.62 100 HIS A CA 1
ATOM 734 C C . HIS A 1 100 ? -15.435 9.206 -3.077 1.00 91.62 100 HIS A C 1
ATOM 736 O O . HIS A 1 100 ? -16.639 8.978 -2.966 1.00 91.62 100 HIS A O 1
ATOM 742 N N . ARG A 1 101 ? -14.989 10.057 -4.014 1.00 92.75 101 ARG A N 1
ATOM 743 C CA . ARG A 1 101 ? -15.891 10.806 -4.919 1.00 92.75 101 ARG A CA 1
ATOM 744 C C . ARG A 1 101 ? -16.806 9.892 -5.746 1.00 92.75 101 ARG A C 1
ATOM 746 O O . ARG A 1 101 ? -17.899 10.292 -6.120 1.00 92.75 101 ARG A O 1
ATOM 753 N N . MET A 1 102 ? -16.347 8.676 -6.031 1.00 92.50 102 MET A N 1
ATOM 754 C CA . MET A 1 102 ? -17.081 7.643 -6.771 1.00 92.50 102 MET A CA 1
ATOM 755 C C . MET A 1 102 ? -17.627 6.540 -5.842 1.00 92.50 102 MET A C 1
ATOM 757 O O . MET A 1 102 ? -17.593 5.367 -6.207 1.00 92.50 102 MET A O 1
ATOM 761 N N . ARG A 1 103 ? -18.084 6.888 -4.630 1.00 90.31 103 ARG A N 1
ATOM 762 C CA . ARG A 1 103 ? -18.601 5.923 -3.638 1.00 90.31 103 ARG A CA 1
ATOM 763 C C . ARG A 1 103 ? -19.720 5.021 -4.166 1.00 90.31 103 ARG A C 1
ATOM 765 O O . ARG A 1 103 ? -19.812 3.881 -3.749 1.00 90.31 103 ARG A O 1
ATOM 772 N N . ASP A 1 104 ? -20.525 5.486 -5.120 1.00 93.44 104 ASP A N 1
ATOM 773 C CA . ASP A 1 104 ? -21.613 4.672 -5.682 1.00 93.44 104 ASP A CA 1
ATOM 774 C C . ASP A 1 104 ? -21.074 3.484 -6.499 1.00 93.44 104 ASP A C 1
ATOM 776 O O . ASP A 1 104 ? -21.753 2.476 -6.664 1.00 93.44 104 ASP A O 1
ATOM 780 N N . LYS A 1 105 ? -19.833 3.592 -6.995 1.00 93.94 105 LYS A N 1
ATOM 781 C CA . LYS A 1 105 ? -19.138 2.532 -7.734 1.00 93.94 105 LYS A CA 1
ATOM 782 C C . LYS A 1 105 ? -18.216 1.693 -6.848 1.00 93.94 105 LYS A C 1
ATOM 784 O O . LYS A 1 105 ? -18.026 0.517 -7.134 1.00 93.94 105 LYS A O 1
ATOM 789 N N . TYR A 1 106 ? -17.620 2.300 -5.823 1.00 90.69 106 TYR A N 1
ATOM 790 C CA . TYR A 1 106 ? -16.587 1.673 -4.985 1.00 90.69 106 TYR A CA 1
ATOM 791 C C . TYR A 1 106 ? -17.013 1.504 -3.520 1.00 90.69 106 TYR A C 1
ATOM 793 O O . TYR A 1 106 ? -16.169 1.361 -2.643 1.00 90.69 106 TYR A O 1
ATOM 801 N N . GLY A 1 107 ? -18.310 1.584 -3.227 1.00 90.69 107 GLY A N 1
ATOM 802 C CA . GLY A 1 107 ? -18.833 1.383 -1.881 1.00 90.69 107 GLY A CA 1
ATOM 803 C C . GLY A 1 107 ? -18.615 -0.055 -1.420 1.00 90.69 107 GLY A C 1
ATOM 804 O O . GLY A 1 107 ? -18.800 -0.998 -2.189 1.00 90.69 107 GLY A O 1
ATOM 805 N N . GLY A 1 108 ? -18.229 -0.220 -0.160 1.00 91.69 108 GLY A N 1
ATOM 806 C CA . GLY A 1 108 ? -17.901 -1.512 0.440 1.00 91.69 108 GLY A CA 1
ATOM 807 C C . GLY A 1 108 ? -16.496 -2.029 0.122 1.00 91.69 108 GLY A C 1
ATOM 808 O O . GLY A 1 108 ? -16.197 -3.177 0.459 1.00 91.69 108 GLY A O 1
ATOM 809 N N . GLU A 1 109 ? -15.639 -1.220 -0.508 1.00 94.62 109 GLU A N 1
ATOM 810 C CA . GLU A 1 109 ? -14.266 -1.622 -0.808 1.00 94.62 109 GLU A CA 1
ATOM 811 C C . GLU A 1 109 ? -13.477 -1.819 0.486 1.00 94.62 109 GLU A C 1
ATOM 813 O O . GLU A 1 109 ? -13.544 -1.005 1.408 1.00 94.62 109 GLU A O 1
ATOM 818 N N . LYS A 1 110 ? -12.719 -2.910 0.574 1.00 94.62 110 LYS A N 1
ATOM 819 C CA . LYS A 1 110 ? -12.000 -3.254 1.804 1.00 94.62 110 LYS A CA 1
ATOM 820 C C . LYS A 1 110 ? -10.665 -2.531 1.865 1.00 94.62 110 LYS A C 1
ATOM 822 O O . LYS A 1 110 ? -10.050 -2.253 0.841 1.00 94.62 110 LYS A O 1
ATOM 827 N N . VAL A 1 111 ? -10.156 -2.327 3.077 1.00 94.12 111 VAL A N 1
ATOM 828 C CA . VAL A 1 111 ? -8.753 -1.932 3.260 1.00 94.12 111 VAL A CA 1
ATOM 829 C C . VAL A 1 111 ? -7.845 -3.083 2.777 1.00 94.12 111 VAL A C 1
ATOM 831 O O . VAL A 1 111 ? -7.986 -4.207 3.287 1.00 94.12 111 VAL A O 1
ATOM 834 N N . PRO A 1 112 ? -6.956 -2.855 1.788 1.00 93.88 112 PRO A N 1
ATOM 835 C CA . PRO A 1 112 ? -6.122 -3.905 1.213 1.00 93.88 112 PRO A CA 1
ATOM 836 C C . PRO A 1 112 ? -4.8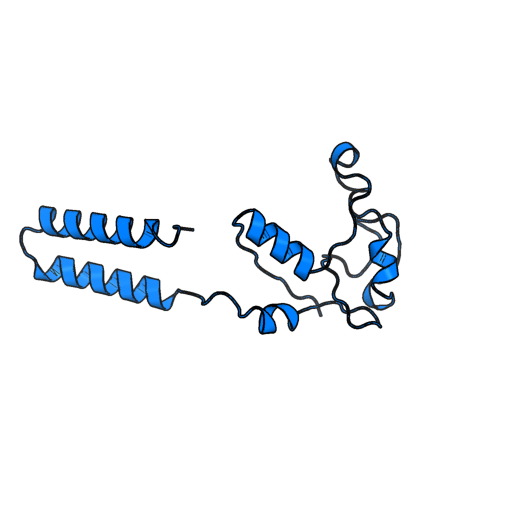10 -4.107 1.981 1.00 93.88 112 PRO A C 1
ATOM 838 O O . PRO A 1 112 ? -4.312 -3.204 2.662 1.00 93.88 112 PRO A O 1
ATOM 841 N N . THR A 1 113 ? -4.214 -5.290 1.832 1.00 92.31 113 THR A N 1
ATOM 842 C CA . THR A 1 113 ? -2.795 -5.488 2.175 1.00 92.31 113 THR A CA 1
ATOM 843 C C . THR A 1 113 ? -1.899 -5.031 1.016 1.00 92.31 113 THR A C 1
ATOM 845 O O . THR A 1 113 ? -2.339 -5.006 -0.139 1.00 92.31 113 THR A O 1
ATOM 848 N N . PRO A 1 114 ? -0.614 -4.724 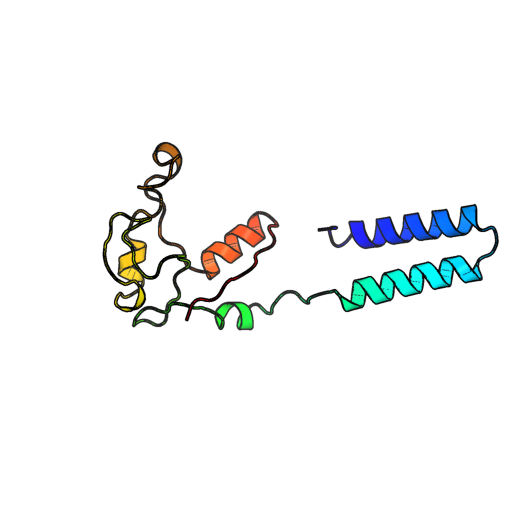1.268 1.00 89.69 114 PRO A N 1
ATOM 849 C CA . PRO A 1 114 ? 0.349 -4.492 0.195 1.00 89.69 114 PRO A CA 1
ATOM 850 C C . PRO A 1 114 ? 0.449 -5.673 -0.778 1.00 89.69 114 PRO A C 1
ATOM 852 O O . PRO A 1 114 ? 0.545 -5.457 -1.981 1.00 89.69 114 PRO A O 1
ATOM 855 N N . GLN A 1 115 ? 0.359 -6.915 -0.284 1.00 88.81 115 GLN A N 1
ATOM 856 C CA . GLN A 1 115 ? 0.382 -8.107 -1.134 1.00 88.81 115 GLN A CA 1
ATOM 857 C C . GLN A 1 115 ? -0.801 -8.130 -2.113 1.00 88.81 115 GLN A C 1
ATOM 859 O O . GLN A 1 115 ? -0.588 -8.299 -3.311 1.00 88.81 115 GLN A O 1
ATOM 864 N N . GLU A 1 116 ? -2.027 -7.900 -1.628 1.00 90.81 116 GLU A N 1
ATOM 865 C CA . GLU A 1 116 ? -3.227 -7.839 -2.477 1.00 90.81 116 GLU A CA 1
ATOM 866 C C . GLU A 1 116 ? -3.084 -6.760 -3.565 1.00 90.81 116 GLU A C 1
ATOM 868 O O . GLU A 1 116 ? -3.435 -6.979 -4.725 1.00 90.81 116 GLU A O 1
ATOM 873 N N . ALA A 1 117 ? -2.501 -5.609 -3.219 1.00 91.56 117 ALA A N 1
ATOM 874 C CA . ALA A 1 117 ? -2.263 -4.532 -4.174 1.00 91.56 117 ALA A CA 1
ATOM 875 C C . ALA A 1 117 ? -1.202 -4.882 -5.232 1.00 91.56 117 ALA A C 1
ATOM 877 O O . ALA A 1 117 ? -1.374 -4.534 -6.403 1.00 91.56 117 ALA A O 1
ATOM 878 N N . VAL A 1 118 ? -0.120 -5.579 -4.855 1.00 90.25 118 VAL A N 1
ATOM 879 C CA . VAL A 1 118 ? 0.879 -6.079 -5.819 1.00 90.25 118 VAL A CA 1
ATOM 880 C C . VAL A 1 118 ? 0.238 -7.072 -6.779 1.00 90.25 118 VAL A C 1
ATOM 882 O O . VAL A 1 118 ? 0.454 -6.970 -7.985 1.00 90.25 118 VAL A O 1
ATOM 885 N N . GLU A 1 119 ? -0.561 -8.009 -6.270 1.00 90.19 119 GLU A N 1
ATOM 886 C CA . GLU A 1 119 ? -1.251 -9.001 -7.096 1.00 90.19 119 GLU A CA 1
ATOM 887 C C . GLU A 1 119 ? -2.148 -8.329 -8.149 1.00 90.19 119 GLU A C 1
ATOM 889 O O . GLU A 1 119 ? -2.103 -8.707 -9.323 1.00 90.19 119 GLU A O 1
ATOM 894 N N . GLU A 1 120 ? -2.882 -7.274 -7.777 1.00 91.06 120 GLU A N 1
ATOM 895 C CA . GLU A 1 120 ? -3.657 -6.476 -8.736 1.00 91.06 120 GLU A CA 1
ATOM 896 C C . GLU A 1 120 ? -2.782 -5.737 -9.753 1.00 91.06 120 GLU A C 1
ATOM 898 O O . GLU A 1 120 ? -3.066 -5.734 -10.955 1.00 91.06 120 GLU A O 1
ATOM 903 N N . CYS A 1 121 ? -1.678 -5.136 -9.308 1.00 90.19 121 CYS A N 1
ATOM 904 C CA . CYS A 1 121 ? -0.758 -4.457 -10.217 1.00 90.19 121 CYS A CA 1
ATOM 905 C C . CYS A 1 121 ? -0.173 -5.432 -11.247 1.00 90.19 121 CYS A C 1
ATOM 907 O O . CYS A 1 121 ? -0.108 -5.106 -12.433 1.00 90.19 121 CYS A O 1
ATOM 909 N N . LEU A 1 122 ? 0.185 -6.649 -10.826 1.00 88.00 122 LEU A N 1
ATOM 910 C CA . LEU A 1 122 ? 0.669 -7.702 -11.718 1.00 88.00 122 LEU A CA 1
ATOM 911 C C . LEU A 1 122 ? -0.406 -8.129 -12.725 1.00 88.00 122 LEU A C 1
ATOM 913 O O . LEU A 1 122 ? -0.101 -8.228 -13.917 1.00 88.00 122 LEU A O 1
ATOM 917 N N . ARG A 1 123 ? -1.662 -8.310 -12.283 1.00 91.56 123 ARG A N 1
ATOM 918 C CA . ARG A 1 123 ? -2.799 -8.617 -13.173 1.00 91.56 123 ARG A CA 1
ATOM 919 C C . ARG A 1 123 ? -2.954 -7.581 -14.284 1.00 91.56 123 ARG A C 1
ATOM 921 O O . ARG A 1 123 ? -3.190 -7.940 -15.437 1.00 91.56 123 ARG A O 1
ATOM 928 N N . HIS A 1 124 ? -2.776 -6.308 -13.948 1.00 91.31 124 HIS A N 1
ATOM 929 C CA . HIS A 1 124 ? -2.972 -5.190 -14.868 1.00 91.31 124 HIS A CA 1
ATOM 930 C C . HIS A 1 124 ? -1.687 -4.686 -15.543 1.00 91.31 124 HIS A C 1
ATOM 932 O O . HIS A 1 124 ? -1.741 -3.714 -16.296 1.00 91.31 124 HIS A O 1
ATOM 938 N N . ARG A 1 125 ? -0.542 -5.354 -15.330 1.00 90.81 125 ARG A N 1
ATOM 939 C CA . ARG A 1 125 ? 0.782 -4.944 -15.842 1.00 90.81 125 ARG A CA 1
ATOM 940 C C . ARG A 1 125 ? 1.152 -3.504 -15.456 1.00 90.81 125 ARG A C 1
ATOM 942 O O . ARG A 1 125 ? 1.731 -2.765 -16.253 1.00 90.81 125 ARG A O 1
ATOM 949 N N . LEU A 1 126 ? 0.808 -3.110 -14.234 1.00 87.25 126 LEU A N 1
ATOM 950 C CA . LEU A 1 126 ? 1.124 -1.806 -13.663 1.00 87.25 126 LEU A CA 1
ATOM 951 C C . LEU A 1 126 ? 2.478 -1.842 -12.954 1.00 87.25 126 LEU A C 1
ATOM 953 O O . LEU A 1 126 ? 2.863 -2.841 -12.349 1.00 87.25 126 LEU A O 1
ATOM 957 N N . THR A 1 127 ? 3.195 -0.723 -13.012 1.00 84.44 127 THR A N 1
ATOM 958 C CA . THR A 1 127 ? 4.400 -0.506 -12.208 1.00 84.44 127 THR A CA 1
ATOM 959 C C . THR A 1 127 ? 3.995 0.035 -10.845 1.00 84.44 127 THR A C 1
ATOM 961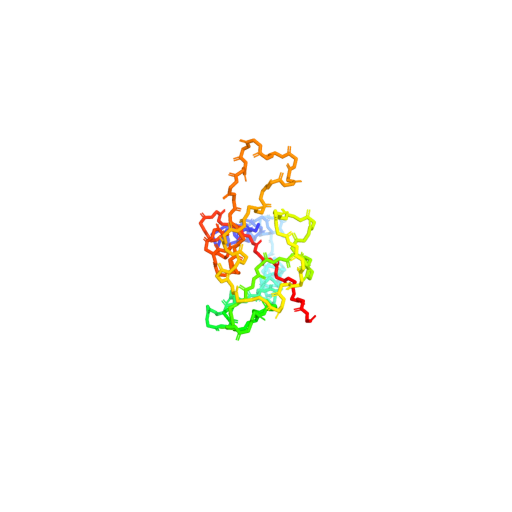 O O . THR A 1 127 ? 3.304 1.049 -10.769 1.00 84.44 127 THR A O 1
ATOM 964 N N . THR A 1 128 ? 4.452 -0.610 -9.776 1.00 81.19 128 THR A N 1
ATOM 965 C CA . THR A 1 128 ? 4.174 -0.188 -8.399 1.00 81.19 128 THR A CA 1
ATOM 966 C C . THR A 1 128 ? 5.406 0.479 -7.797 1.00 81.19 128 THR A C 1
ATOM 968 O O . THR A 1 128 ? 6.513 -0.044 -7.911 1.00 81.19 128 THR A O 1
ATOM 971 N N . VAL A 1 129 ? 5.216 1.625 -7.144 1.00 85.94 129 VAL A N 1
ATOM 972 C CA . VAL A 1 129 ? 6.237 2.304 -6.335 1.00 85.94 129 VAL A CA 1
ATOM 973 C C . VAL A 1 129 ? 5.707 2.358 -4.908 1.00 85.94 129 VAL A C 1
ATOM 975 O O . VAL A 1 129 ? 4.624 2.894 -4.684 1.00 85.94 129 VAL A O 1
ATOM 978 N N . PHE A 1 130 ? 6.443 1.772 -3.966 1.00 82.62 130 PHE A N 1
ATOM 979 C CA . PHE A 1 130 ? 6.064 1.756 -2.556 1.00 82.62 130 PHE A CA 1
ATOM 980 C C . PHE A 1 130 ? 6.723 2.909 -1.805 1.00 82.62 130 PHE A C 1
ATOM 982 O O . PHE A 1 130 ? 7.943 3.052 -1.838 1.00 82.62 130 PHE A O 1
ATOM 989 N N . ASP A 1 131 ? 5.899 3.689 -1.111 1.00 84.44 131 ASP A N 1
ATOM 990 C CA . ASP A 1 131 ? 6.328 4.632 -0.082 1.00 84.44 131 ASP A CA 1
ATOM 991 C C . ASP A 1 131 ? 6.074 3.992 1.287 1.00 84.44 131 ASP A C 1
ATOM 993 O O . ASP A 1 131 ? 4.944 3.600 1.593 1.00 84.44 131 ASP A O 1
ATOM 997 N N . VAL A 1 132 ? 7.131 3.810 2.077 1.00 80.19 132 VAL A N 1
ATOM 998 C CA . VAL A 1 132 ? 7.064 3.103 3.361 1.00 80.19 132 VAL A CA 1
ATOM 999 C C . VAL A 1 132 ? 6.971 4.129 4.481 1.00 80.19 132 VAL A C 1
ATOM 1001 O O . VAL A 1 132 ? 7.885 4.929 4.669 1.00 80.19 132 VAL A O 1
ATOM 1004 N N . LYS A 1 133 ? 5.882 4.069 5.252 1.00 73.88 133 LYS A N 1
ATOM 1005 C CA . LYS A 1 133 ? 5.695 4.892 6.452 1.00 73.88 133 LYS A CA 1
ATOM 1006 C C . LYS A 1 133 ? 6.199 4.155 7.693 1.00 73.88 133 LYS A C 1
ATOM 1008 O O . LYS A 1 133 ? 5.971 2.948 7.823 1.00 73.88 133 LYS A O 1
ATOM 1013 N N . GLY A 1 134 ? 6.917 4.885 8.546 1.00 59.97 134 GLY A N 1
ATOM 1014 C CA . GLY A 1 134 ? 7.458 4.427 9.830 1.00 59.97 134 GLY A CA 1
ATOM 1015 C C . GLY A 1 134 ? 6.664 4.960 11.007 1.00 59.97 134 GLY A C 1
ATOM 1016 O O . GLY A 1 134 ? 6.043 6.032 10.840 1.00 59.97 134 GLY A O 1
#

Foldseek 3Di:
DQDPVRVVVVLVVQLVVLCVVPVDNPVSVVVSVVVVVVVVVPDDDDPDPVVLCVLAAQQAVPGFHFPDDDQFPPQQWPDTDGSNPDHQVVQQQIFRLCNPPVCVPRGRPGGDGSVVVVVVCVVVVHDDDDDHDD

InterPro domains:
  IPR017946 PLC-like phosphodiesterase, TIM beta/alpha-barrel domain superfamily [G3DSA:3.20.20.190] (61-134)
  IPR017946 PLC-like phosphodiesterase, TIM beta/alpha-barrel domain superfamily [SSF51695] (62-133)
  IPR030395 Glycerophosphodiester phosphodiesterase domain [PF03009] (62-122)
  IPR030395 Glycerophosphodiester phosphodiesterase domain [PS51704] (17-134)

pLDDT: mean 77.01, std 15.99, range [38.81, 95.0]

Radius of gyration: 22.88 Å; chains: 1; bounding box: 54×24×62 Å

Organism: Tetraodon nigroviridis (NCBI:txid99883)